Protein AF-A0A963ZXS3-F1 (afdb_monomer_lite)

Radius of gyration: 25.18 Å; chains: 1; bounding box: 47×30×60 Å

Structure (mmCIF, N/CA/C/O backbone):
data_AF-A0A963ZXS3-F1
#
_entry.id   AF-A0A963ZXS3-F1
#
loop_
_atom_site.group_PDB
_atom_site.id
_atom_site.type_symbol
_atom_site.label_atom_id
_atom_site.label_alt_id
_atom_site.label_comp_id
_atom_site.label_asym_id
_atom_site.label_entity_id
_atom_site.label_seq_id
_atom_site.pdbx_PDB_ins_code
_atom_site.Cartn_x
_atom_site.Cartn_y
_atom_site.Cartn_z
_atom_site.occupancy
_atom_site.B_iso_or_equiv
_atom_site.auth_seq_id
_atom_site.auth_comp_id
_atom_site.auth_asym_id
_atom_site.auth_atom_id
_atom_site.pdbx_PDB_model_num
ATOM 1 N N . MET A 1 1 ? 26.883 -9.967 -20.461 1.00 67.50 1 MET A N 1
ATOM 2 C CA . MET A 1 1 ? 26.491 -8.540 -20.424 1.00 67.50 1 MET A CA 1
ATOM 3 C C . MET A 1 1 ? 27.517 -7.621 -21.083 1.00 67.50 1 MET A C 1
ATOM 5 O O . MET A 1 1 ? 27.129 -6.893 -21.981 1.00 67.50 1 MET A O 1
ATOM 9 N N . GLU A 1 2 ? 28.812 -7.715 -20.760 1.00 83.88 2 GLU A N 1
ATOM 10 C CA . GLU A 1 2 ? 29.885 -6.866 -21.334 1.00 83.88 2 GLU A CA 1
ATOM 11 C C . GLU A 1 2 ? 29.916 -6.799 -22.881 1.00 83.88 2 GLU A C 1
ATOM 13 O O . GLU A 1 2 ? 30.085 -5.734 -23.477 1.00 83.88 2 GLU A O 1
ATOM 18 N N . LYS A 1 3 ? 29.667 -7.930 -23.561 1.00 85.62 3 LYS A N 1
ATOM 19 C CA . LYS A 1 3 ? 29.584 -7.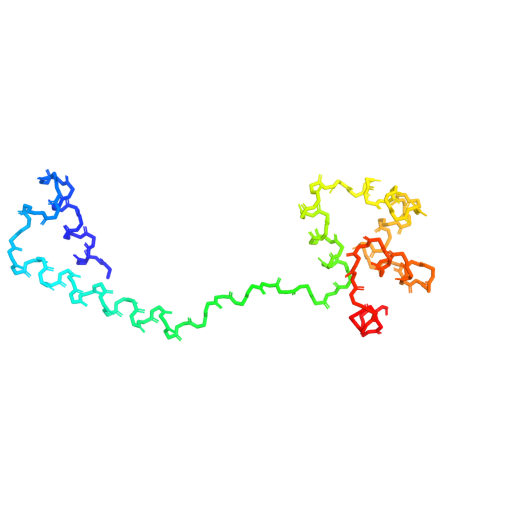979 -25.034 1.00 85.62 3 LYS A CA 1
ATOM 20 C C . LYS A 1 3 ? 28.376 -7.224 -25.602 1.00 85.62 3 LYS A C 1
ATOM 22 O O . LYS A 1 3 ? 28.529 -6.518 -26.592 1.00 85.62 3 LYS A O 1
ATOM 27 N N . ILE A 1 4 ? 27.201 -7.343 -24.971 1.00 86.69 4 ILE A N 1
ATOM 28 C CA . ILE A 1 4 ? 25.995 -6.590 -25.364 1.00 86.69 4 ILE A CA 1
ATOM 29 C C . ILE A 1 4 ? 26.280 -5.094 -25.221 1.00 86.69 4 ILE A C 1
ATOM 31 O O . ILE A 1 4 ? 26.070 -4.342 -26.165 1.00 86.69 4 ILE A O 1
ATOM 35 N N . GLU A 1 5 ? 26.843 -4.676 -24.087 1.00 88.81 5 GLU A N 1
ATOM 36 C CA . GLU A 1 5 ? 27.172 -3.272 -23.826 1.00 88.81 5 GLU A CA 1
ATOM 37 C C . GLU A 1 5 ? 28.142 -2.694 -24.869 1.00 88.81 5 GLU A C 1
ATOM 39 O O . GLU A 1 5 ? 27.948 -1.583 -25.359 1.00 88.81 5 GLU A O 1
ATOM 44 N N . THR A 1 6 ? 29.141 -3.477 -25.280 1.00 90.88 6 THR A N 1
ATOM 45 C CA . THR A 1 6 ? 30.090 -3.081 -26.330 1.00 90.88 6 THR A CA 1
ATOM 46 C C . THR A 1 6 ? 29.384 -2.830 -27.668 1.00 90.88 6 THR A C 1
ATOM 48 O O . THR A 1 6 ? 29.667 -1.837 -28.339 1.00 90.88 6 THR A O 1
ATOM 51 N N . TYR A 1 7 ? 28.436 -3.690 -28.057 1.00 88.94 7 TYR A N 1
ATOM 52 C CA . TYR A 1 7 ? 27.654 -3.502 -29.284 1.00 88.94 7 TYR A CA 1
ATOM 53 C C . TYR A 1 7 ? 26.687 -2.316 -29.193 1.00 88.94 7 TYR A C 1
ATOM 55 O O . TYR A 1 7 ? 26.562 -1.559 -30.156 1.00 88.94 7 TYR A O 1
ATOM 63 N N . LEU A 1 8 ? 26.053 -2.106 -28.036 1.00 88.75 8 LEU A N 1
ATOM 64 C CA . LEU A 1 8 ? 25.182 -0.951 -27.793 1.00 88.75 8 LEU A CA 1
ATOM 65 C C . LEU A 1 8 ? 25.958 0.369 -27.856 1.00 88.75 8 LEU A C 1
ATOM 67 O O . LEU A 1 8 ? 25.467 1.348 -28.422 1.00 88.75 8 LEU A O 1
ATOM 71 N N . ARG A 1 9 ? 27.188 0.391 -27.332 1.00 90.75 9 ARG A N 1
ATOM 72 C CA . ARG A 1 9 ? 28.067 1.563 -27.379 1.00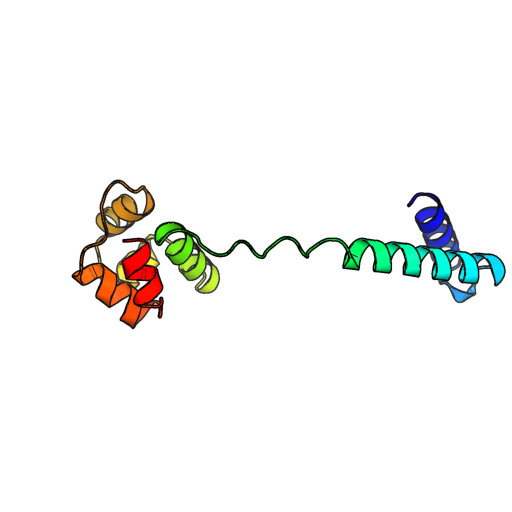 90.75 9 ARG A CA 1
ATOM 73 C C . ARG A 1 9 ? 28.468 1.901 -28.811 1.00 90.75 9 ARG A C 1
ATOM 75 O O . ARG A 1 9 ? 28.244 3.026 -29.241 1.00 90.75 9 ARG A O 1
ATOM 82 N N . LYS A 1 10 ? 28.930 0.906 -29.578 1.00 88.88 10 LYS A N 1
ATOM 83 C CA . LYS A 1 10 ? 29.248 1.065 -31.008 1.00 88.88 10 LYS A CA 1
ATOM 84 C C . LYS A 1 10 ? 28.052 1.577 -31.818 1.00 88.88 10 LYS A C 1
ATOM 86 O O . LYS A 1 10 ? 28.211 2.461 -32.653 1.00 88.88 10 LYS A O 1
ATOM 91 N N . ALA A 1 11 ? 26.852 1.050 -31.561 1.00 89.06 11 ALA A N 1
ATOM 92 C C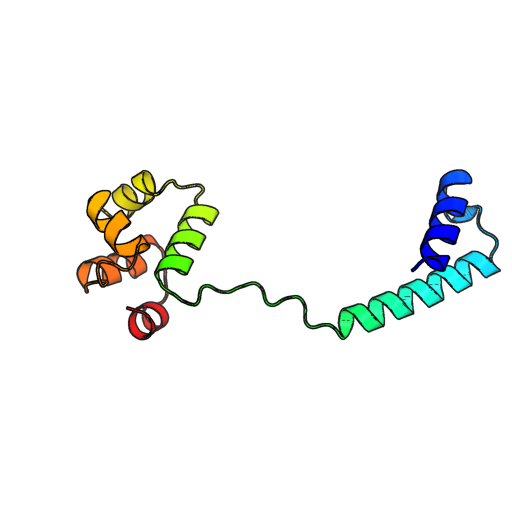A . ALA A 1 11 ? 25.632 1.517 -32.219 1.00 89.06 11 ALA A CA 1
ATOM 93 C C . ALA A 1 11 ? 25.306 2.971 -31.853 1.00 89.06 11 ALA A C 1
ATOM 95 O O . ALA A 1 11 ? 24.948 3.754 -32.726 1.00 89.06 11 ALA A O 1
ATOM 96 N N . THR A 1 12 ? 25.442 3.338 -30.577 1.00 89.25 12 THR A N 1
ATOM 97 C CA . THR A 1 12 ? 25.178 4.701 -30.091 1.00 89.25 12 THR A CA 1
ATOM 98 C C . THR A 1 12 ? 26.162 5.709 -30.684 1.00 89.25 12 THR A C 1
ATOM 100 O O . THR A 1 12 ? 25.740 6.750 -31.181 1.00 89.25 12 THR A O 1
ATOM 103 N N . GLU A 1 13 ? 27.454 5.381 -30.702 1.00 90.12 13 GLU A N 1
ATOM 104 C CA . GLU A 1 13 ? 28.508 6.210 -31.304 1.00 90.12 13 GLU A CA 1
ATOM 105 C C . GLU A 1 13 ? 28.315 6.379 -32.817 1.00 90.12 13 GLU A C 1
ATOM 107 O O . GLU A 1 13 ? 28.562 7.452 -33.361 1.00 90.12 13 GLU A O 1
ATOM 112 N N . GLY A 1 14 ? 27.819 5.339 -33.493 1.00 84.62 14 GLY A N 1
ATOM 113 C CA . GLY A 1 14 ? 27.505 5.375 -34.918 1.00 84.62 14 GLY A CA 1
ATOM 114 C C . GLY A 1 14 ? 26.147 5.995 -35.268 1.00 84.62 14 GLY A C 1
ATOM 115 O O . GLY A 1 14 ? 25.808 6.041 -36.442 1.00 84.62 14 GLY A O 1
ATOM 116 N N . GLY A 1 15 ? 25.336 6.448 -34.306 1.00 87.69 15 GLY A N 1
ATOM 117 C CA . GLY A 1 15 ? 24.023 7.052 -34.587 1.00 87.69 15 GLY A CA 1
ATOM 118 C C . GLY A 1 15 ? 22.875 6.058 -34.828 1.00 87.69 15 GLY A C 1
ATOM 119 O O . GLY A 1 15 ? 21.820 6.436 -35.336 1.00 87.69 15 GLY A O 1
ATOM 120 N N . GLY A 1 16 ? 23.045 4.788 -34.456 1.00 87.00 16 GLY A N 1
ATOM 121 C CA . GLY A 1 16 ? 21.986 3.778 -34.402 1.00 87.00 16 GLY A CA 1
ATOM 122 C C . GLY A 1 16 ? 22.437 2.385 -34.841 1.00 87.00 16 GLY A C 1
ATOM 123 O O . GLY A 1 16 ? 23.485 2.201 -35.443 1.00 87.00 16 GLY A O 1
ATOM 124 N N . PHE A 1 17 ? 21.601 1.370 -34.607 1.00 85.75 17 PHE A N 1
ATOM 125 C CA . PHE A 1 17 ? 21.919 -0.034 -34.927 1.00 85.75 17 PHE A CA 1
ATOM 126 C C . PHE A 1 17 ? 22.198 -0.310 -36.411 1.00 85.75 17 PHE A C 1
ATOM 128 O O . PHE A 1 17 ? 22.799 -1.326 -36.753 1.00 85.75 17 PHE A O 1
ATOM 135 N N . HIS A 1 18 ? 21.768 0.574 -37.312 1.00 84.94 18 HIS A N 1
ATOM 136 C CA . HIS A 1 18 ? 21.990 0.426 -38.748 1.00 84.94 18 HIS A CA 1
ATOM 137 C C . HIS A 1 18 ? 23.474 0.547 -39.139 1.00 84.94 18 HIS A C 1
ATOM 139 O O . HIS A 1 18 ? 23.851 0.013 -40.181 1.00 84.94 18 HIS A O 1
ATOM 145 N N . THR A 1 19 ? 24.304 1.174 -38.298 1.00 86.75 19 THR A N 1
ATOM 146 C CA . THR A 1 19 ? 25.747 1.364 -38.532 1.00 86.75 19 THR A CA 1
ATOM 147 C C . THR A 1 19 ? 26.611 0.198 -38.068 1.00 86.75 19 THR A C 1
ATOM 149 O O . THR A 1 19 ? 27.784 0.117 -38.428 1.00 86.75 19 THR A O 1
ATOM 152 N N . LEU A 1 20 ? 26.036 -0.739 -37.312 1.00 86.75 20 LEU A N 1
ATOM 153 C CA . LEU A 1 20 ? 26.711 -1.978 -36.953 1.00 86.75 20 LEU A CA 1
ATOM 154 C C . LEU A 1 20 ? 26.881 -2.878 -38.182 1.00 86.75 20 LEU A C 1
ATOM 156 O O . LEU A 1 20 ? 25.981 -2.996 -39.022 1.00 86.75 20 LEU A O 1
ATOM 160 N N . ALA A 1 21 ? 28.013 -3.580 -38.234 1.00 89.88 21 ALA A N 1
ATOM 161 C CA . ALA A 1 21 ? 28.216 -4.667 -39.181 1.00 89.88 21 ALA A CA 1
ATOM 162 C C . ALA A 1 21 ? 27.114 -5.726 -39.017 1.00 89.88 21 ALA A C 1
ATOM 164 O O . ALA A 1 21 ? 26.631 -5.971 -37.909 1.00 89.88 21 ALA A O 1
ATOM 165 N N . THR A 1 22 ? 26.720 -6.371 -40.116 1.00 87.38 22 THR A N 1
ATOM 166 C CA . THR A 1 22 ? 25.646 -7.379 -40.103 1.00 87.38 22 THR A CA 1
ATOM 167 C C . THR A 1 22 ? 25.925 -8.499 -39.098 1.00 87.38 22 THR A C 1
ATOM 169 O O . THR A 1 22 ? 25.044 -8.825 -38.312 1.00 87.38 22 THR A O 1
ATOM 172 N N . GLU A 1 23 ? 27.170 -8.971 -39.012 1.00 88.69 23 GLU A N 1
ATOM 173 C CA . GLU A 1 23 ? 27.586 -9.980 -38.028 1.00 88.69 23 GLU A CA 1
ATOM 174 C C . GLU A 1 23 ? 27.408 -9.520 -36.571 1.00 88.69 23 GLU A C 1
ATOM 176 O O . GLU A 1 23 ? 26.960 -10.288 -35.721 1.00 88.69 23 GLU A O 1
ATOM 181 N N . ASP A 1 24 ? 27.736 -8.260 -36.271 1.00 87.94 24 ASP A N 1
ATOM 182 C CA . ASP A 1 24 ? 27.601 -7.696 -34.923 1.00 87.94 24 ASP A CA 1
ATOM 183 C C . ASP A 1 24 ? 26.125 -7.506 -34.545 1.00 87.94 24 ASP A C 1
ATOM 185 O O . ASP A 1 24 ? 25.747 -7.732 -33.395 1.00 87.94 24 ASP A O 1
ATOM 189 N N . ARG A 1 25 ? 25.266 -7.155 -35.513 1.00 87.88 25 ARG A N 1
ATOM 190 C CA . ARG A 1 25 ? 23.809 -7.106 -35.307 1.00 87.88 25 ARG A CA 1
ATOM 191 C C . ARG A 1 25 ? 23.222 -8.480 -35.024 1.00 87.88 25 ARG A C 1
ATOM 193 O O . ARG A 1 25 ? 22.403 -8.606 -34.116 1.00 87.88 25 ARG A O 1
ATOM 200 N N . ASP A 1 26 ? 23.633 -9.488 -35.784 1.00 91.38 26 ASP A N 1
ATOM 201 C CA . ASP A 1 26 ? 23.129 -10.851 -35.626 1.00 91.38 26 ASP A CA 1
ATOM 202 C C . ASP A 1 26 ? 23.543 -11.427 -34.268 1.00 91.38 26 ASP A C 1
ATOM 204 O O . ASP A 1 26 ? 22.702 -11.959 -33.541 1.00 91.38 26 ASP A O 1
ATOM 208 N N . ARG A 1 27 ? 24.799 -11.203 -33.858 1.00 90.75 27 ARG A N 1
ATOM 209 C CA . ARG A 1 27 ? 25.291 -11.563 -32.518 1.00 90.75 27 ARG A CA 1
ATOM 210 C C . ARG A 1 27 ? 24.560 -10.823 -31.405 1.00 90.75 27 ARG A C 1
ATOM 212 O O . ARG A 1 27 ? 24.207 -11.437 -30.402 1.00 90.75 27 ARG A O 1
ATOM 219 N N . LEU A 1 28 ? 24.319 -9.519 -31.556 1.00 90.50 28 LEU A N 1
ATOM 220 C CA . LEU A 1 28 ? 23.546 -8.753 -30.578 1.00 90.50 28 LEU A CA 1
ATOM 221 C C . LEU A 1 28 ? 22.132 -9.329 -30.437 1.00 90.50 28 LEU A C 1
ATOM 223 O O . LEU A 1 28 ? 21.669 -9.528 -29.320 1.00 90.50 28 LEU A O 1
ATOM 227 N N . ARG A 1 29 ? 21.478 -9.666 -31.553 1.00 91.38 29 ARG A N 1
ATOM 228 C CA . ARG A 1 29 ? 20.132 -10.250 -31.560 1.00 91.38 29 ARG A CA 1
ATOM 229 C C . ARG A 1 29 ? 20.083 -11.620 -30.886 1.00 91.38 29 ARG A C 1
ATOM 231 O O . ARG A 1 29 ? 19.139 -11.898 -30.151 1.00 91.38 29 ARG A O 1
ATOM 238 N N . GLU A 1 30 ? 21.076 -12.468 -31.135 1.00 94.62 30 GLU A N 1
ATOM 239 C CA . GLU A 1 30 ? 21.210 -13.766 -30.471 1.00 94.62 30 GLU A CA 1
ATOM 240 C C . GLU A 1 30 ? 21.384 -13.596 -28.957 1.00 94.62 30 GLU A C 1
ATOM 242 O O . GLU A 1 30 ? 20.641 -14.188 -28.175 1.00 94.62 30 GLU A O 1
ATOM 247 N N . LEU A 1 31 ? 22.303 -12.722 -28.538 1.00 92.81 31 LEU A N 1
ATOM 248 C CA . LEU A 1 31 ? 22.557 -12.447 -27.125 1.00 92.81 31 LEU A CA 1
ATOM 249 C C . LEU A 1 31 ? 21.338 -11.838 -26.417 1.00 92.81 31 LEU A C 1
ATOM 251 O O . LEU A 1 31 ? 21.069 -12.195 -25.273 1.00 92.81 31 LEU A O 1
ATOM 255 N N . SER A 1 32 ? 20.586 -10.960 -27.087 1.00 91.88 32 SER A N 1
ATOM 256 C CA . SER A 1 32 ? 19.339 -10.402 -26.555 1.00 91.88 32 SER A CA 1
ATOM 257 C C . SER A 1 32 ? 18.278 -11.478 -26.330 1.00 91.88 32 SER A C 1
ATOM 259 O O . SER A 1 32 ? 17.661 -11.490 -25.273 1.00 91.88 32 SER A O 1
ATOM 261 N N . ARG A 1 33 ? 18.107 -12.416 -27.271 1.00 94.00 33 ARG A N 1
ATOM 262 C CA . ARG A 1 33 ? 17.167 -13.541 -27.111 1.00 94.00 33 ARG A CA 1
ATOM 263 C C . ARG A 1 33 ? 17.558 -14.466 -25.966 1.00 94.00 33 ARG A C 1
ATOM 265 O O . ARG A 1 33 ? 16.695 -14.954 -25.250 1.00 94.00 33 ARG A O 1
AT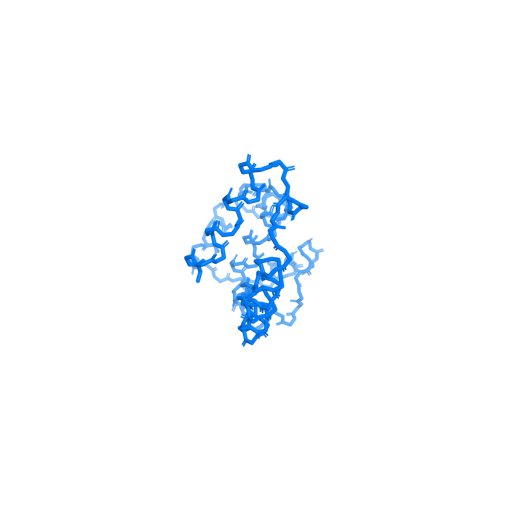OM 272 N N . LEU A 1 34 ? 18.856 -14.716 -25.798 1.00 92.75 34 LEU A N 1
ATOM 273 C CA . LEU A 1 34 ? 19.349 -15.520 -24.682 1.00 92.75 34 LEU A CA 1
ATOM 274 C C . LEU A 1 34 ? 19.073 -14.833 -23.340 1.00 92.75 34 LEU A C 1
ATOM 276 O O . LEU A 1 34 ? 18.629 -15.499 -22.409 1.00 92.75 34 LEU A O 1
ATOM 280 N N . ALA A 1 35 ? 19.288 -13.517 -23.255 1.00 89.69 35 ALA A N 1
ATOM 281 C CA . ALA A 1 35 ? 18.965 -12.737 -22.062 1.00 89.69 35 ALA A CA 1
ATOM 282 C C . ALA A 1 35 ? 17.461 -12.780 -21.749 1.00 89.69 35 ALA A C 1
ATOM 284 O O . ALA A 1 35 ? 17.102 -13.135 -20.634 1.00 89.69 35 ALA A O 1
ATOM 285 N N . GLU A 1 36 ? 16.606 -12.532 -22.743 1.00 88.50 36 GLU A N 1
ATOM 286 C CA . GLU A 1 36 ? 15.143 -12.631 -22.622 1.00 88.50 36 GLU A CA 1
ATOM 287 C C . GLU A 1 36 ? 14.715 -14.021 -22.128 1.00 88.50 36 GLU A C 1
ATOM 289 O O . GLU A 1 36 ? 14.018 -14.135 -21.128 1.00 88.50 36 GLU A O 1
ATOM 294 N N . SER A 1 37 ? 15.227 -15.095 -22.741 1.00 90.25 37 SER A N 1
ATOM 295 C CA . SER A 1 37 ? 14.894 -16.465 -22.329 1.00 90.25 37 SER A CA 1
ATOM 296 C C . SER A 1 37 ? 15.334 -16.804 -20.902 1.00 90.25 37 SER A C 1
ATOM 298 O O . SER A 1 37 ? 14.714 -17.637 -20.245 1.00 90.25 37 SER A O 1
ATOM 300 N N . TRP A 1 38 ? 16.411 -16.179 -20.424 1.00 87.88 38 TRP A N 1
ATOM 301 C CA . TRP A 1 38 ? 16.879 -16.339 -19.054 1.00 87.88 38 TRP A CA 1
ATOM 302 C C . TRP A 1 38 ? 16.026 -15.519 -18.080 1.00 87.88 38 TRP A C 1
ATOM 304 O O . TRP A 1 38 ? 15.686 -16.019 -17.013 1.00 87.88 38 TRP A O 1
ATOM 314 N N . GLU A 1 39 ? 15.637 -14.299 -18.455 1.00 83.56 39 GLU A N 1
ATOM 315 C CA . GLU A 1 39 ? 14.729 -13.448 -17.678 1.00 83.56 39 GLU A CA 1
ATOM 316 C C . GLU A 1 39 ? 13.334 -14.075 -17.548 1.00 83.56 39 GLU A C 1
ATOM 318 O O . GLU A 1 39 ? 12.792 -14.095 -16.449 1.00 83.56 39 GLU A O 1
ATOM 323 N N . ASP A 1 40 ? 12.802 -14.683 -18.611 1.00 82.88 40 ASP A N 1
ATOM 324 C CA . ASP A 1 40 ? 11.518 -15.401 -18.600 1.00 82.88 40 ASP A CA 1
ATOM 325 C C . ASP A 1 40 ? 11.517 -16.618 -17.660 1.00 82.88 40 ASP A C 1
ATOM 327 O O . ASP A 1 40 ? 10.472 -17.029 -17.148 1.00 82.88 40 ASP A O 1
ATOM 331 N N . GLN A 1 41 ? 12.687 -17.219 -17.420 1.00 82.81 41 GLN A N 1
ATOM 332 C CA . GLN A 1 41 ? 12.844 -18.313 -16.458 1.00 82.81 41 GLN A CA 1
ATOM 333 C C . GLN A 1 41 ? 12.896 -17.826 -15.010 1.00 82.81 41 GLN A C 1
ATOM 335 O O . GLN A 1 41 ? 12.706 -18.626 -14.090 1.00 82.81 41 GLN A O 1
ATOM 340 N N . ILE A 1 42 ? 13.154 -16.537 -14.791 1.00 79.25 42 ILE A N 1
ATOM 341 C CA . ILE A 1 42 ? 13.106 -15.935 -13.468 1.00 79.25 42 ILE A CA 1
ATOM 342 C C . ILE A 1 42 ? 11.644 -15.587 -13.207 1.00 79.25 42 ILE A C 1
ATOM 344 O O . ILE A 1 42 ? 11.070 -14.769 -13.925 1.00 79.25 42 ILE A O 1
ATOM 348 N N . PRO A 1 43 ? 11.014 -16.162 -12.168 1.00 71.00 43 PRO A N 1
ATOM 349 C CA . PRO A 1 43 ? 9.707 -15.693 -11.747 1.00 71.00 43 PRO A CA 1
ATOM 350 C C . PRO A 1 43 ? 9.823 -14.190 -11.507 1.00 71.00 43 PRO A C 1
ATOM 352 O O . PRO A 1 43 ? 10.640 -13.780 -10.675 1.00 71.00 43 PRO A O 1
ATOM 355 N N . LEU A 1 44 ? 9.047 -13.379 -12.244 1.00 65.88 44 LEU A N 1
ATOM 356 C CA . LEU A 1 44 ? 8.909 -11.946 -11.970 1.00 65.88 44 LEU A CA 1
ATOM 357 C C . LEU A 1 44 ? 8.819 -11.799 -10.455 1.00 65.88 44 LEU A C 1
ATOM 359 O O . LEU A 1 44 ? 7.996 -12.495 -9.850 1.00 65.88 44 LEU A O 1
ATOM 363 N N . MET A 1 45 ? 9.698 -10.983 -9.851 1.00 61.03 45 MET A N 1
ATOM 364 C CA . MET A 1 45 ? 9.708 -10.777 -8.399 1.00 61.03 45 MET A CA 1
ATOM 365 C C . MET A 1 45 ? 8.255 -10.679 -7.940 1.00 61.03 45 MET A C 1
ATOM 367 O O . MET A 1 45 ? 7.546 -9.811 -8.463 1.00 61.03 45 MET A O 1
ATOM 371 N N . PRO A 1 46 ? 7.775 -11.587 -7.066 1.00 62.84 46 PRO A N 1
ATOM 372 C CA . PRO A 1 46 ? 6.367 -11.617 -6.730 1.00 62.84 46 PRO A CA 1
ATOM 373 C C . PRO A 1 46 ? 6.009 -10.225 -6.242 1.00 62.84 46 PRO A C 1
ATOM 375 O O . PRO A 1 46 ? 6.648 -9.710 -5.320 1.00 62.84 46 PRO A O 1
ATOM 378 N N . VAL A 1 47 ? 5.042 -9.587 -6.912 1.00 66.62 47 VAL A N 1
ATOM 379 C CA . VAL A 1 47 ? 4.507 -8.306 -6.456 1.00 66.62 47 VAL A CA 1
ATOM 380 C C . VAL A 1 47 ? 4.123 -8.547 -5.010 1.00 66.62 47 VAL A C 1
ATOM 382 O O . VAL A 1 47 ? 3.284 -9.410 -4.748 1.00 66.62 47 VAL A O 1
ATOM 385 N N . ARG A 1 48 ? 4.824 -7.891 -4.079 1.00 71.25 48 ARG A N 1
ATOM 386 C CA . ARG A 1 48 ? 4.686 -8.176 -2.653 1.00 71.25 48 ARG A CA 1
ATOM 387 C C . ARG A 1 48 ? 3.247 -7.871 -2.267 1.00 71.25 48 ARG A C 1
ATOM 389 O O . ARG A 1 48 ? 2.870 -6.712 -2.121 1.00 71.25 48 ARG A O 1
ATOM 396 N N . GLN A 1 49 ? 2.441 -8.921 -2.174 1.00 83.56 49 GLN A N 1
ATOM 397 C CA . GLN A 1 49 ? 1.066 -8.797 -1.740 1.00 83.56 49 GLN A CA 1
ATOM 398 C C . GLN A 1 49 ? 1.073 -8.571 -0.230 1.00 83.56 49 GLN A C 1
ATOM 400 O O . GLN A 1 49 ? 1.892 -9.185 0.462 1.00 83.56 49 GLN A O 1
ATOM 405 N N . PRO A 1 50 ? 0.196 -7.699 0.287 1.00 89.88 50 PRO A N 1
ATOM 406 C CA . PRO A 1 50 ? 0.068 -7.522 1.721 1.00 89.88 50 PRO A CA 1
ATOM 407 C C . PRO A 1 50 ? -0.269 -8.854 2.392 1.00 89.88 50 PRO A C 1
ATOM 409 O O . PRO A 1 50 ? -1.256 -9.493 2.037 1.00 89.88 50 PRO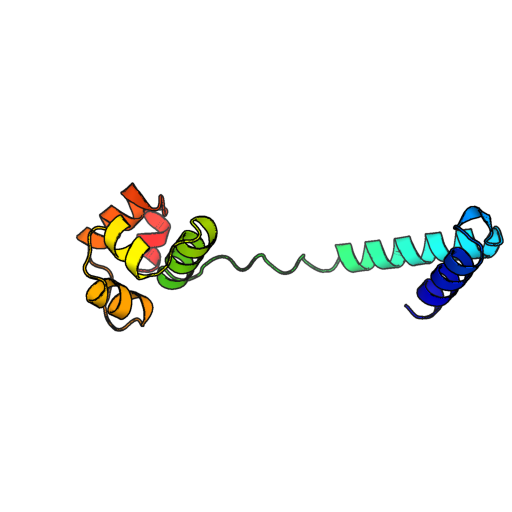 A O 1
ATOM 412 N N . GLN A 1 51 ? 0.540 -9.253 3.367 1.00 91.00 51 GLN A N 1
ATOM 413 C CA . GLN A 1 51 ? 0.335 -10.453 4.181 1.00 91.00 51 GLN A CA 1
ATOM 414 C C . GLN A 1 51 ? -0.297 -10.129 5.533 1.00 91.00 51 GLN A C 1
ATOM 416 O O . GLN A 1 51 ? -0.606 -11.021 6.312 1.00 91.00 51 GLN A O 1
ATOM 421 N N . THR A 1 52 ? -0.471 -8.847 5.848 1.00 93.44 52 THR A N 1
ATOM 422 C CA . THR A 1 52 ? -1.109 -8.405 7.088 1.00 93.44 52 THR A CA 1
ATOM 423 C C . THR A 1 52 ? -2.122 -7.309 6.808 1.00 93.44 52 THR A C 1
ATOM 425 O O . THR A 1 52 ? -2.055 -6.610 5.793 1.00 93.44 52 THR A O 1
ATOM 428 N N . ILE A 1 53 ? -3.049 -7.099 7.745 1.00 93.06 53 ILE A N 1
ATOM 429 C CA . ILE A 1 53 ? -3.990 -5.982 7.632 1.00 93.06 53 ILE A CA 1
ATOM 430 C C . ILE A 1 53 ? -3.259 -4.635 7.691 1.00 93.06 53 ILE A C 1
ATOM 432 O O . ILE A 1 53 ? -3.675 -3.699 7.014 1.00 93.06 53 ILE A O 1
ATOM 436 N N . VAL A 1 54 ? -2.154 -4.535 8.435 1.00 94.75 54 VAL A N 1
ATOM 437 C CA . VAL A 1 54 ? -1.332 -3.316 8.469 1.00 94.75 54 VAL A CA 1
ATOM 438 C C . VAL A 1 54 ? -0.764 -3.021 7.084 1.00 94.75 54 VAL A C 1
ATOM 440 O O . VAL A 1 54 ? -1.020 -1.945 6.555 1.00 94.75 54 VAL A O 1
ATOM 443 N N . GLU A 1 55 ? -0.102 -3.994 6.454 1.00 94.38 55 GLU A N 1
ATOM 444 C CA . GLU A 1 55 ? 0.432 -3.839 5.092 1.00 94.38 55 GLU A CA 1
ATOM 445 C C . GLU A 1 55 ? -0.685 -3.514 4.081 1.00 94.38 55 GLU A C 1
ATOM 447 O O . GLU A 1 55 ? -0.490 -2.728 3.155 1.00 94.38 55 GLU A O 1
ATOM 452 N N . MET A 1 56 ? -1.889 -4.069 4.264 1.00 95.31 56 MET A N 1
ATOM 453 C CA . MET A 1 56 ? -3.035 -3.772 3.400 1.00 95.31 56 MET A CA 1
ATOM 454 C C . MET A 1 56 ? -3.525 -2.328 3.586 1.00 95.31 56 MET A C 1
ATOM 456 O O . MET A 1 56 ? -3.862 -1.654 2.612 1.00 95.31 56 MET A O 1
ATOM 460 N N . ILE A 1 57 ? -3.550 -1.825 4.824 1.00 94.62 57 ILE A N 1
ATOM 461 C CA . ILE A 1 57 ? -3.879 -0.423 5.112 1.00 94.62 57 ILE A CA 1
ATOM 462 C C . ILE A 1 57 ? -2.807 0.501 4.521 1.00 94.62 57 ILE A C 1
ATOM 464 O O . ILE A 1 57 ? -3.161 1.512 3.917 1.00 94.62 57 ILE A O 1
ATOM 468 N N . GLU A 1 58 ? -1.522 0.154 4.632 1.00 95.31 58 GLU A N 1
ATOM 469 C CA . GLU A 1 58 ? -0.418 0.909 4.022 1.00 95.31 58 GLU A CA 1
ATOM 470 C C . GLU A 1 58 ? -0.547 0.976 2.501 1.00 95.31 58 GLU A C 1
ATOM 472 O O . GLU A 1 58 ? -0.424 2.056 1.921 1.00 95.31 58 GLU A O 1
ATOM 477 N N . LEU A 1 59 ? -0.877 -0.148 1.859 1.00 94.75 59 LEU A N 1
ATOM 478 C CA . LEU A 1 59 ? -1.138 -0.191 0.424 1.00 94.75 59 LEU A CA 1
ATOM 479 C C . LEU A 1 59 ? -2.294 0.746 0.049 1.00 94.75 59 LEU A C 1
ATOM 481 O O . LEU A 1 59 ? -2.152 1.568 -0.852 1.00 94.75 59 LEU A O 1
ATOM 485 N N . LYS A 1 60 ? -3.414 0.696 0.780 1.00 94.88 60 LYS A N 1
ATOM 486 C CA . LYS A 1 60 ? -4.568 1.581 0.541 1.00 94.88 60 LYS A CA 1
ATOM 487 C C . LYS A 1 60 ? -4.236 3.056 0.775 1.00 94.88 60 LYS A C 1
ATOM 489 O O . LYS A 1 60 ? -4.727 3.923 0.053 1.00 94.88 60 LYS A O 1
ATOM 494 N N . MET A 1 61 ? -3.390 3.356 1.761 1.00 95.56 61 MET A N 1
ATOM 495 C CA . MET A 1 61 ? -2.872 4.707 1.983 1.00 95.56 61 MET A CA 1
ATOM 496 C C . MET A 1 61 ? -2.017 5.177 0.805 1.00 95.56 61 MET A C 1
ATOM 498 O O . MET A 1 61 ? -2.192 6.307 0.348 1.00 95.56 61 MET A O 1
ATOM 502 N N . TYR A 1 62 ? -1.133 4.318 0.296 1.00 95.19 62 TYR A N 1
ATOM 503 C CA . TYR A 1 62 ? -0.285 4.612 -0.855 1.00 95.19 62 TYR A CA 1
ATOM 504 C C . TYR A 1 62 ? -1.113 4.854 -2.125 1.00 95.19 62 TYR A C 1
ATOM 506 O O . TYR A 1 62 ? -0.964 5.901 -2.758 1.00 95.19 62 TYR A O 1
ATOM 514 N N . GLU A 1 63 ? -2.043 3.948 -2.445 1.00 93.44 63 GLU A N 1
ATOM 515 C CA . GLU A 1 63 ? -2.971 4.065 -3.579 1.00 93.44 63 GLU A CA 1
ATOM 516 C C . GLU A 1 63 ? -3.774 5.375 -3.524 1.00 93.44 63 GLU A C 1
ATOM 518 O O . GLU A 1 63 ? -3.935 6.060 -4.534 1.00 93.44 63 GLU A O 1
ATOM 523 N N . GLY A 1 64 ? -4.243 5.751 -2.330 1.00 93.44 64 GLY A N 1
ATOM 524 C CA . GLY A 1 64 ? -5.026 6.966 -2.104 1.00 93.44 64 GLY A CA 1
ATOM 525 C C . GLY A 1 64 ? -4.209 8.242 -1.882 1.00 93.44 64 GLY A C 1
ATOM 526 O O . GLY A 1 64 ? -4.803 9.305 -1.710 1.00 93.44 64 GLY A O 1
ATOM 527 N N . ARG A 1 65 ? -2.868 8.167 -1.842 1.00 95.88 65 ARG A N 1
ATOM 528 C CA . ARG A 1 65 ? -1.971 9.269 -1.424 1.00 95.88 65 ARG A CA 1
ATOM 529 C C . ARG A 1 65 ? -2.369 9.893 -0.074 1.00 95.88 65 ARG A C 1
ATOM 531 O O . ARG A 1 65 ? -2.251 11.102 0.126 1.00 95.88 65 ARG A O 1
ATOM 538 N N . LEU A 1 66 ? -2.845 9.065 0.853 1.00 96.44 66 LEU A N 1
ATOM 539 C CA . LEU A 1 66 ? -3.350 9.479 2.161 1.00 96.44 66 LEU A CA 1
ATOM 540 C C . LEU A 1 66 ? -2.250 9.402 3.217 1.00 96.44 66 LEU A C 1
ATOM 542 O O . LEU A 1 66 ? -1.503 8.425 3.287 1.00 96.44 66 LEU A O 1
ATOM 546 N N . LYS A 1 67 ? -2.188 10.396 4.109 1.00 96.19 67 LYS A N 1
ATOM 547 C CA . LYS A 1 67 ? -1.409 10.263 5.345 1.00 96.19 67 LYS A CA 1
ATOM 548 C C . LYS A 1 67 ? -2.234 9.506 6.380 1.00 96.19 67 LYS A C 1
ATOM 550 O O . LYS A 1 67 ? -3.456 9.421 6.294 1.00 96.19 67 LYS A O 1
ATOM 555 N N . GLN A 1 68 ? -1.573 9.010 7.423 1.00 95.25 68 GLN A N 1
ATOM 556 C CA . GLN A 1 68 ? -2.234 8.235 8.476 1.00 95.25 68 GLN A CA 1
ATOM 557 C C . GLN A 1 68 ? -3.384 9.008 9.142 1.00 95.25 68 GLN A C 1
ATOM 559 O O . GLN A 1 68 ? -4.438 8.448 9.414 1.00 95.25 68 GLN A O 1
ATOM 564 N N . LYS A 1 69 ? -3.229 10.323 9.335 1.00 95.94 69 LYS A N 1
ATOM 565 C CA . LYS A 1 69 ? -4.307 11.189 9.838 1.00 95.94 69 LYS A CA 1
ATOM 566 C C . LYS A 1 69 ? -5.545 11.198 8.929 1.00 95.94 69 LYS A C 1
ATOM 568 O O . LYS A 1 69 ? -6.659 11.183 9.437 1.00 95.94 69 LYS A O 1
ATOM 573 N N . ASP A 1 70 ? -5.351 11.175 7.614 1.00 97.31 70 ASP A N 1
ATOM 574 C CA . ASP A 1 70 ? -6.435 11.230 6.634 1.00 97.31 70 ASP A CA 1
ATOM 575 C C . ASP A 1 70 ? -7.136 9.866 6.573 1.00 97.31 70 ASP A C 1
ATOM 577 O O . ASP A 1 70 ? -8.360 9.795 6.534 1.00 97.31 70 ASP A O 1
ATOM 581 N N . MET A 1 71 ? -6.367 8.776 6.688 1.00 97.50 71 MET A N 1
ATOM 582 C CA . MET A 1 71 ? -6.896 7.417 6.828 1.00 97.50 71 MET A CA 1
ATOM 583 C C . MET A 1 71 ? -7.710 7.238 8.120 1.00 97.50 71 MET A C 1
ATOM 585 O O . MET A 1 71 ? -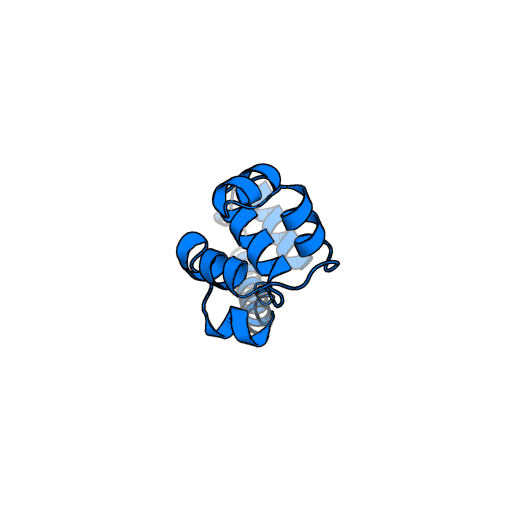8.746 6.577 8.109 1.00 97.50 71 MET A O 1
ATOM 589 N N . ALA A 1 72 ? -7.287 7.852 9.230 1.00 97.12 72 ALA A N 1
ATOM 590 C CA . ALA A 1 72 ? -8.037 7.815 10.487 1.00 97.12 72 ALA A CA 1
ATOM 591 C C . ALA A 1 72 ? -9.401 8.505 10.347 1.00 97.12 72 ALA A C 1
ATOM 593 O O . ALA A 1 72 ? -10.410 7.955 10.781 1.00 97.12 72 ALA A O 1
ATOM 594 N N . VAL A 1 73 ? -9.436 9.664 9.679 1.00 97.31 73 VAL A N 1
ATOM 595 C CA . VAL A 1 73 ? -10.683 10.371 9.350 1.00 97.31 73 VAL A CA 1
ATOM 596 C C . VAL A 1 73 ? -11.553 9.530 8.416 1.00 97.31 73 VAL A C 1
ATOM 598 O O . VAL A 1 73 ? -12.744 9.383 8.669 1.00 97.31 73 VAL A O 1
ATOM 601 N N . LEU A 1 74 ? -10.964 8.927 7.380 1.00 96.56 74 LEU A N 1
ATOM 602 C CA . LEU A 1 74 ? -11.680 8.090 6.417 1.00 96.56 74 LEU A CA 1
ATOM 603 C C . LEU A 1 74 ? -12.329 6.867 7.080 1.00 96.56 74 LEU A C 1
ATOM 605 O O . LEU A 1 74 ? -13.460 6.517 6.761 1.00 96.56 74 LEU A O 1
ATOM 609 N N . LEU A 1 75 ? -11.626 6.228 8.015 1.00 95.94 75 LEU A N 1
ATOM 610 C CA . LEU A 1 75 ? -12.141 5.104 8.795 1.00 95.94 75 LEU A CA 1
ATOM 611 C C . LEU A 1 75 ? -13.015 5.546 9.976 1.00 95.94 75 LEU A C 1
ATOM 613 O O . LEU A 1 75 ? -13.584 4.683 10.643 1.00 95.94 75 LEU A O 1
ATOM 617 N N . ASP A 1 76 ? -13.142 6.852 10.228 1.00 96.19 76 ASP A N 1
ATOM 618 C CA . ASP A 1 76 ? -13.858 7.441 11.363 1.00 96.19 76 ASP A CA 1
ATOM 619 C C . ASP A 1 76 ? -13.422 6.801 12.702 1.00 96.19 76 ASP A C 1
ATOM 621 O O . ASP A 1 76 ? -14.187 6.235 13.485 1.00 96.19 76 ASP A O 1
ATOM 625 N N . ILE A 1 77 ? -12.106 6.847 12.928 1.00 95.25 77 ILE A N 1
ATOM 626 C CA . ILE A 1 77 ? -11.437 6.464 14.174 1.00 95.25 77 ILE A CA 1
ATOM 627 C C . ILE A 1 77 ? -10.432 7.541 14.588 1.00 95.25 77 ILE A C 1
ATOM 629 O O . ILE A 1 77 ? -9.970 8.338 13.774 1.00 95.25 77 ILE A O 1
ATOM 633 N N . SER A 1 78 ? -10.044 7.565 15.866 1.00 96.38 78 SER A N 1
ATOM 634 C CA . SER A 1 78 ? -9.035 8.527 16.314 1.00 96.38 78 SER A CA 1
ATOM 635 C C . SER A 1 78 ? -7.660 8.238 15.682 1.00 96.38 78 SER A C 1
ATOM 637 O O . SER A 1 78 ? -7.295 7.067 15.518 1.00 96.38 78 SER A O 1
ATOM 639 N N . PRO A 1 79 ? -6.846 9.273 15.389 1.00 96.00 79 PRO A N 1
ATOM 640 C CA . PRO A 1 79 ? -5.477 9.088 14.902 1.00 96.00 79 PRO A CA 1
ATOM 641 C C . PRO A 1 79 ? -4.630 8.205 15.826 1.00 96.00 79 PRO A C 1
ATOM 643 O O . PRO A 1 79 ? -3.858 7.376 15.350 1.00 96.00 79 PRO A O 1
ATOM 646 N N . THR A 1 80 ? -4.827 8.320 17.144 1.00 96.38 80 THR A N 1
ATOM 647 C CA . THR A 1 80 ? -4.175 7.463 18.142 1.00 96.38 80 THR A CA 1
ATOM 648 C C . THR A 1 80 ? -4.568 5.999 17.968 1.00 96.38 80 THR A C 1
ATOM 650 O O . THR A 1 80 ? -3.687 5.149 17.895 1.00 96.38 80 THR A O 1
ATOM 653 N N . ARG A 1 81 ? -5.870 5.696 17.823 1.00 94.81 81 ARG A N 1
ATOM 654 C CA . ARG A 1 81 ? -6.353 4.321 17.612 1.00 94.81 81 ARG A CA 1
ATOM 655 C C . ARG A 1 81 ? -5.775 3.728 16.332 1.00 94.81 81 ARG A C 1
ATOM 657 O O . ARG A 1 81 ? -5.351 2.578 16.354 1.00 94.81 81 ARG A O 1
ATOM 664 N N . LEU A 1 82 ? -5.737 4.492 15.236 1.00 96.12 82 LEU A N 1
ATOM 665 C CA . LEU A 1 82 ? -5.116 4.011 14.001 1.00 96.12 82 LEU A CA 1
ATOM 666 C C . LEU A 1 82 ? -3.613 3.766 14.193 1.00 96.12 82 LEU A C 1
ATOM 668 O O . LEU A 1 82 ? -3.103 2.757 13.727 1.00 96.12 82 LEU A O 1
ATOM 672 N N . SER A 1 83 ? -2.905 4.647 14.902 1.00 96.31 83 SER A N 1
ATOM 673 C CA . SER A 1 83 ? -1.476 4.474 15.194 1.00 96.31 83 SER A CA 1
ATOM 674 C C . SER A 1 83 ? -1.176 3.212 15.994 1.00 96.31 83 SER A C 1
ATOM 676 O O . SER A 1 83 ? -0.292 2.448 15.618 1.00 96.31 83 SER A O 1
ATOM 678 N N . GLU A 1 84 ? -1.960 2.926 17.031 1.00 96.12 84 GLU A N 1
ATOM 679 C CA . GLU A 1 84 ? -1.828 1.688 17.802 1.00 96.12 84 GLU A CA 1
ATOM 680 C C . GLU A 1 84 ? -2.040 0.435 16.943 1.00 96.12 84 GLU A C 1
ATOM 682 O O . GLU A 1 84 ? -1.320 -0.546 17.119 1.00 96.12 84 GLU A O 1
ATOM 687 N N . VAL A 1 85 ? -3.000 0.470 16.010 1.00 95.06 85 VAL A N 1
ATOM 688 C CA . VAL A 1 85 ? -3.261 -0.635 15.072 1.00 95.06 85 VAL A CA 1
ATOM 689 C C . VAL A 1 85 ? -2.089 -0.816 14.106 1.00 95.06 85 VAL A C 1
ATOM 691 O O . VAL A 1 85 ? -1.589 -1.927 13.972 1.00 95.06 85 VAL A O 1
ATOM 694 N N . MET A 1 86 ? -1.595 0.266 13.495 1.00 94.44 86 MET A N 1
ATOM 695 C CA . MET A 1 86 ? -0.448 0.216 12.572 1.00 94.44 86 MET A CA 1
ATOM 696 C C . MET A 1 86 ? 0.841 -0.252 13.266 1.00 94.44 86 MET A C 1
ATOM 698 O O . MET A 1 86 ? 1.686 -0.882 12.647 1.00 94.44 86 MET A O 1
ATOM 702 N N . GLN A 1 87 ? 0.983 0.018 14.568 1.00 95.19 87 GLN A N 1
ATOM 703 C CA . GLN A 1 87 ? 2.098 -0.464 15.393 1.00 95.19 87 GLN A CA 1
ATOM 704 C C . GLN A 1 87 ? 1.886 -1.886 15.944 1.00 95.19 87 GLN A C 1
ATOM 706 O O . GLN A 1 87 ? 2.723 -2.367 16.704 1.00 95.19 87 GLN A O 1
ATOM 711 N N . GLY A 1 88 ? 0.754 -2.536 15.650 1.00 90.56 88 GLY A N 1
ATOM 712 C CA . GLY A 1 88 ? 0.413 -3.865 16.169 1.00 90.56 88 GLY A CA 1
ATOM 713 C C . GLY A 1 88 ? 0.101 -3.911 17.671 1.00 90.56 88 GLY A C 1
ATOM 714 O O . GLY A 1 88 ? -0.086 -4.987 18.234 1.00 90.56 88 GLY A O 1
ATOM 715 N N . LYS A 1 89 ? 0.009 -2.758 18.345 1.00 92.75 89 LYS A N 1
ATOM 716 C CA . LYS A 1 89 ? -0.298 -2.660 19.785 1.00 92.75 89 LYS A CA 1
ATOM 717 C C . LYS A 1 89 ? -1.766 -2.932 20.092 1.00 92.75 89 LYS A C 1
ATOM 719 O O . LYS A 1 89 ? -2.116 -3.217 21.235 1.00 92.75 89 LYS A O 1
ATOM 724 N N . ARG A 1 90 ? -2.634 -2.816 19.086 1.00 91.56 90 ARG A N 1
ATOM 725 C CA . ARG A 1 90 ? -4.078 -2.984 19.229 1.00 91.56 90 ARG A CA 1
ATOM 726 C C . ARG A 1 90 ? -4.635 -3.882 18.135 1.00 91.56 90 ARG A C 1
ATOM 728 O O . ARG A 1 90 ? -4.490 -3.581 16.955 1.00 91.56 90 ARG A O 1
ATOM 735 N N . LYS A 1 91 ? -5.334 -4.942 18.552 1.00 89.69 91 LYS A N 1
ATOM 736 C CA . LYS A 1 91 ? -6.066 -5.837 17.648 1.00 89.69 91 LYS A CA 1
ATOM 737 C C . LYS A 1 91 ? -7.243 -5.136 16.977 1.00 89.69 91 LYS A C 1
ATOM 739 O O . LYS A 1 91 ? -7.829 -4.194 17.527 1.00 89.69 91 LYS A O 1
ATOM 744 N N . ILE A 1 92 ? -7.618 -5.640 15.809 1.00 91.19 92 ILE A N 1
ATOM 745 C CA . ILE A 1 92 ? -8.745 -5.125 15.040 1.00 91.19 92 ILE A CA 1
ATOM 746 C C . ILE A 1 92 ? -10.030 -5.717 15.613 1.00 91.19 92 ILE A C 1
ATOM 748 O O . ILE A 1 92 ? -10.189 -6.923 15.753 1.00 91.19 92 ILE A O 1
ATOM 752 N N . ASN A 1 93 ? -10.963 -4.846 15.987 1.00 92.38 93 ASN A N 1
ATOM 753 C CA . ASN A 1 93 ? -12.275 -5.267 16.465 1.00 92.38 93 ASN A CA 1
ATOM 754 C C . ASN A 1 93 ? -13.288 -5.318 15.313 1.00 92.38 93 ASN A C 1
ATOM 756 O O . ASN A 1 93 ? -13.063 -4.772 14.234 1.00 92.38 93 ASN A O 1
ATOM 760 N N . MET A 1 94 ? -14.450 -5.919 15.573 1.00 93.44 94 MET A N 1
ATOM 761 C CA . MET A 1 94 ? -15.516 -6.087 14.578 1.00 93.44 94 MET A CA 1
ATOM 762 C C . MET A 1 94 ? -15.999 -4.759 13.961 1.00 93.44 94 MET A C 1
ATOM 764 O O . MET A 1 94 ? -16.360 -4.710 12.789 1.00 93.44 94 MET A O 1
ATOM 768 N N . ASP A 1 95 ? -16.001 -3.668 14.731 1.00 94.69 95 ASP A N 1
ATOM 769 C CA . ASP A 1 95 ? -16.325 -2.327 14.222 1.00 94.69 95 ASP A CA 1
ATOM 770 C C . ASP A 1 95 ? -15.313 -1.860 13.161 1.00 94.69 95 ASP A C 1
ATOM 772 O O . ASP A 1 95 ? -15.703 -1.492 12.052 1.00 94.69 95 ASP A O 1
ATOM 776 N N . LEU A 1 96 ? -14.013 -1.947 13.459 1.00 94.44 96 LEU A N 1
ATOM 777 C CA . LEU A 1 96 ? -12.967 -1.577 12.507 1.00 94.44 96 LEU A CA 1
ATOM 778 C C . LEU A 1 96 ? -12.945 -2.526 11.303 1.00 94.44 96 LEU A C 1
ATOM 780 O O . LEU A 1 96 ? -12.872 -2.052 10.175 1.00 94.44 96 LEU A O 1
ATOM 784 N N . ALA A 1 97 ? -13.117 -3.833 11.511 1.00 95.44 97 ALA A N 1
ATOM 785 C CA . ALA A 1 97 ? -13.237 -4.818 10.435 1.00 95.44 97 ALA A CA 1
ATOM 786 C C . ALA A 1 97 ? -14.362 -4.462 9.443 1.00 95.44 97 ALA A C 1
ATOM 788 O O . ALA A 1 97 ? -14.152 -4.444 8.229 1.00 95.44 97 ALA A O 1
ATOM 789 N N . LYS A 1 98 ? -15.544 -4.072 9.944 1.00 95.81 98 LYS A N 1
ATOM 790 C CA . LYS A 1 98 ? -16.658 -3.608 9.097 1.00 95.81 98 LYS A CA 1
ATOM 791 C C . LYS A 1 98 ? -16.293 -2.367 8.282 1.00 95.81 98 LYS A C 1
ATOM 793 O O . LYS A 1 98 ? -16.734 -2.249 7.140 1.00 95.81 98 LYS A O 1
ATOM 798 N N . ARG A 1 99 ? -15.512 -1.443 8.848 1.00 95.94 99 ARG A N 1
ATOM 799 C CA . ARG A 1 99 ? -15.054 -0.219 8.165 1.00 95.94 99 ARG A CA 1
ATOM 800 C C . ARG A 1 99 ? -14.006 -0.540 7.097 1.00 95.94 99 ARG A C 1
ATOM 802 O O . ARG A 1 99 ? -14.140 -0.055 5.980 1.00 95.94 99 ARG A O 1
ATOM 809 N N . LEU A 1 100 ? -13.051 -1.425 7.384 1.00 95.88 100 LEU A N 1
ATOM 810 C CA . LEU A 1 100 ? -12.073 -1.923 6.406 1.00 95.88 100 LEU A CA 1
ATOM 811 C C . LEU A 1 100 ? -12.762 -2.564 5.191 1.00 95.88 100 LEU A C 1
ATOM 813 O O . LEU A 1 100 ? -12.431 -2.243 4.051 1.00 95.88 100 LEU A O 1
ATOM 817 N N . TYR A 1 101 ? -13.790 -3.381 5.425 1.00 96.69 101 TYR A N 1
ATOM 818 C CA . TYR A 1 101 ? -14.597 -3.953 4.348 1.00 96.69 101 TYR A CA 1
ATOM 819 C C . TYR A 1 101 ? -15.393 -2.887 3.579 1.00 96.69 101 TYR A C 1
ATOM 821 O O . TYR A 1 101 ? -15.314 -2.789 2.356 1.00 96.69 101 TYR A O 1
ATOM 829 N N . LYS A 1 102 ? -16.173 -2.052 4.277 1.00 96.94 102 LYS A N 1
ATOM 830 C CA . LYS A 1 102 ? -17.097 -1.115 3.616 1.00 96.94 102 LYS A CA 1
ATOM 831 C C . LYS A 1 102 ? -16.388 0.024 2.891 1.00 96.94 102 LYS A C 1
ATOM 833 O O . LYS A 1 102 ? -16.845 0.409 1.812 1.00 96.94 102 LYS A O 1
ATOM 838 N N . ILE A 1 103 ? -15.321 0.554 3.486 1.00 95.81 103 ILE A N 1
ATOM 839 C CA . ILE A 1 103 ? -14.646 1.784 3.059 1.00 95.81 103 ILE A CA 1
ATOM 840 C C . ILE A 1 103 ? -13.433 1.452 2.192 1.00 95.81 103 ILE A C 1
ATOM 842 O O . ILE A 1 103 ? -13.349 1.938 1.069 1.00 95.81 103 ILE A O 1
ATOM 846 N N . LEU A 1 104 ? -12.539 0.576 2.666 1.00 95.00 104 LEU A N 1
ATOM 847 C CA . LEU A 1 104 ? -11.317 0.216 1.931 1.00 95.00 104 LEU A CA 1
ATOM 848 C C . LEU A 1 104 ? -11.508 -0.946 0.949 1.00 95.00 104 LEU A C 1
ATOM 850 O O . LEU A 1 104 ? -10.580 -1.269 0.208 1.00 95.00 104 LEU A O 1
ATOM 854 N N . LYS A 1 105 ? -12.702 -1.557 0.926 1.00 95.50 105 LYS A N 1
ATOM 855 C CA . LYS A 1 105 ? -13.053 -2.688 0.050 1.00 95.50 105 LYS A CA 1
ATOM 856 C C . LYS A 1 105 ? -12.105 -3.881 0.207 1.00 95.50 105 LYS A C 1
ATOM 858 O O . LYS A 1 105 ? -11.868 -4.615 -0.747 1.00 95.50 105 LYS A O 1
ATOM 863 N N . ILE A 1 106 ? -11.571 -4.074 1.413 1.00 95.00 106 ILE A N 1
ATOM 864 C CA . ILE A 1 106 ? -10.740 -5.235 1.747 1.00 95.00 106 ILE A CA 1
ATOM 865 C C . ILE A 1 106 ? -11.664 -6.446 1.919 1.00 95.00 106 ILE A C 1
ATOM 867 O O . ILE A 1 106 ? -12.709 -6.331 2.561 1.00 95.00 106 ILE A O 1
ATOM 871 N N . SER A 1 107 ? -11.295 -7.585 1.329 1.00 95.00 107 SER A N 1
ATOM 872 C CA . SER A 1 107 ? -12.090 -8.819 1.384 1.00 95.00 107 SER A CA 1
ATOM 873 C C . SER A 1 107 ? -12.370 -9.236 2.842 1.00 95.00 107 SER A C 1
ATOM 875 O O . SER A 1 107 ? -11.459 -9.187 3.676 1.00 95.00 107 SER A O 1
ATOM 877 N N . PRO A 1 108 ? -13.614 -9.639 3.173 1.00 94.06 108 PRO A N 1
ATOM 878 C CA . PRO A 1 108 ? -13.940 -10.176 4.491 1.00 94.06 108 PRO A CA 1
ATOM 879 C C . PRO A 1 108 ? -13.091 -11.390 4.862 1.00 94.06 108 PRO A C 1
ATOM 881 O O . PRO A 1 108 ? -12.672 -11.495 6.009 1.00 94.06 108 PRO A O 1
ATOM 884 N N . GLU A 1 109 ? -12.817 -12.270 3.900 1.00 94.88 109 GLU A N 1
ATOM 885 C CA . GLU A 1 109 ? -11.993 -13.466 4.080 1.00 94.88 109 GLU A CA 1
ATOM 886 C C . GLU A 1 109 ? -10.584 -13.071 4.534 1.00 94.88 109 GLU A C 1
ATOM 888 O O . GLU A 1 109 ? -10.129 -13.515 5.585 1.00 94.88 109 GLU A O 1
ATOM 893 N N . PHE A 1 110 ? -9.956 -12.124 3.828 1.00 94.81 110 PHE A N 1
ATOM 894 C CA . PHE A 1 110 ? -8.638 -11.608 4.199 1.00 94.81 110 PHE A CA 1
ATOM 895 C C . PHE A 1 110 ? -8.634 -10.984 5.600 1.00 94.81 110 PHE A C 1
ATOM 897 O O . PHE A 1 110 ? -7.710 -11.213 6.377 1.00 94.81 110 PHE A O 1
ATOM 904 N N . ILE A 1 111 ? -9.668 -10.207 5.946 1.00 94.06 111 ILE A N 1
ATOM 905 C CA . ILE A 1 111 ? -9.782 -9.604 7.280 1.00 94.06 111 ILE A CA 1
ATOM 906 C C . ILE A 1 111 ? -9.899 -10.693 8.350 1.00 94.06 111 ILE A C 1
ATOM 908 O O . ILE A 1 111 ? -9.246 -10.590 9.378 1.00 94.06 111 ILE A O 1
ATOM 912 N N . LEU A 1 112 ? -10.713 -11.726 8.134 1.00 92.69 112 LEU A N 1
ATOM 913 C CA . LEU A 1 112 ? -10.917 -12.791 9.117 1.00 92.69 112 LEU A CA 1
ATOM 914 C C . LEU A 1 112 ? -9.666 -13.647 9.329 1.00 92.69 112 LEU A C 1
ATOM 916 O O . LEU A 1 112 ? -9.401 -14.053 10.456 1.00 92.69 112 LEU A O 1
ATOM 920 N N . GLU A 1 113 ? -8.894 -13.892 8.272 1.00 93.12 113 GLU A N 1
ATOM 921 C CA . GLU A 1 113 ? -7.643 -14.651 8.350 1.00 93.12 113 GLU A CA 1
ATOM 922 C C . GLU A 1 113 ? -6.517 -13.885 9.069 1.00 93.12 113 GLU A C 1
ATOM 924 O O . GLU A 1 113 ? -5.634 -14.513 9.651 1.00 93.12 113 GLU A O 1
ATOM 929 N N . HIS A 1 114 ? -6.555 -12.545 9.070 1.00 89.69 114 HIS A N 1
ATOM 930 C CA . HIS A 1 114 ? -5.424 -11.701 9.486 1.00 89.69 114 HIS A CA 1
ATOM 931 C C . HIS A 1 114 ? -5.739 -10.681 10.613 1.00 89.69 114 HIS A C 1
ATOM 933 O O . HIS A 1 114 ? -4.918 -9.788 10.852 1.00 89.69 114 HIS A O 1
ATOM 939 N N . ALA A 1 115 ? -6.907 -10.760 11.275 1.00 78.81 115 ALA A N 1
ATOM 940 C CA . ALA A 1 115 ? -7.384 -9.812 12.313 1.00 78.81 115 ALA A CA 1
ATOM 941 C C . ALA A 1 115 ? -6.898 -10.053 13.753 1.00 78.81 115 ALA A C 1
ATOM 943 O O . ALA A 1 115 ? -6.691 -11.217 14.164 1.00 78.81 115 ALA A O 1
#

Foldseek 3Di:
DVLLVVLVVVQVVVVHNVPDDPVSSVVNVVVVVVVVVVVVVDDDPPPDDDPAVLVLLVVLCVVVVHDLCRSCVQLVHDSVVSVCVNVVVDDDDPSSLVSCCPRVVDDNVSNVVHD

pLDDT: mean 90.49, std 7.38, range [61.03, 97.5]

Secondary structure (DSSP, 8-state):
-HHHHHHHHHHHHTTSGGGS-HHHHHHHHHHHHHHHHHHHHS---------SHHHHHHHHHHHTT--HHHHHHHTTS-HHHHHHHHTTSSPPPHHHHHHHHHHH---HHHHHHH-

Sequence (115 aa):
MEKIETYLRKATEGGGFHTLATEDRDRLRELSRLAESWEDQIPLMPVRQPQTIVEMIELKMYEGRLKQKDMAVLLDISPTRLSEVMQGKRKINMDLAKRLYKILKISPEFILEHA